Protein AF-A0A4U6ML34-F1 (afdb_monomer)

Nearest PDB structures (foldseek):
  3nzr-assembly2_D  TM=9.796E-01  e=1.205E-08  Aliivibrio fischeri ES114
  7zz3-assembly1_A  TM=6.659E-01  e=7.401E-02  Lactococcus lactis
  5vz0-assembly1_D  TM=6.595E-01  e=8.395E-02  Lactococcus lactis
  3hbl-assembly1_A  TM=6.347E-01  e=1.080E-01  Staphylococcus aureus subsp. aureus Mu50
  4m6v-assembly1_C  TM=5.847E-01  e=1.390E-01  Rhizobium etli CFN 42

Sequence (101 aa):
EVLISTGVSSSQGTPARVSCDAAVRMMLDSGAHAAKFFPMGGEKSLPELYALATTAARNGMTLIEPTGGIDLDNFGIILQSCLEAGVPRVMPHVYSSIIDS

Solvent-accessible surface area (backbone atoms only — not comparable to full-atom values): 5695 Å² total; per-residue (Å²): 113,44,77,72,36,76,48,88,70,42,54,77,52,78,81,42,71,38,49,46,59,57,51,46,50,54,39,46,76,71,71,46,52,62,48,77,44,71,81,30,60,37,72,78,37,45,70,59,50,34,52,40,29,33,42,28,30,74,71,67,35,46,32,40,27,52,27,40,65,39,37,90,88,50,44,62,62,56,53,48,44,38,51,76,32,55,27,82,35,77,52,75,46,68,56,77,70,82,50,89,132

Radius of gyration: 13.65 Å; Cα contacts (8 Å, |Δi|>4): 171; chains: 1; bounding box: 28×30×37 Å

pLDDT: mean 97.84, std 1.73, range [82.94, 98.88]

Secondary structure (DSSP, 8-state):
-EE---STTGGGSS--EE-HHHHHHHHHHTT--EEEE---TGGGGHHHHHHHHHHHHHTT--EEEEBSS--TTTHHHHHHHHHHTT-SEE--B--GGGS--

Foldseek 3Di:
DDWPLPDPVSVVDDTDDDALLVVLVVCVVVVHLEDEDPDCQQCNCLVVLLRNLLSCQVVNRQEYEHEHNDAPVRVVVSVVSSVVSPRNYYHYDDPPRPDDD

Structure (mmCIF, N/CA/C/O backbone):
data_AF-A0A4U6ML34-F1
#
_entry.id   AF-A0A4U6ML34-F1
#
loop_
_atom_site.group_PDB
_atom_site.id
_atom_site.type_symbol
_atom_site.label_atom_id
_atom_site.label_alt_id
_atom_site.label_comp_id
_atom_site.label_asym_id
_atom_site.label_entity_id
_atom_site.label_seq_id
_atom_site.pdbx_PDB_ins_code
_atom_site.Cartn_x
_atom_site.Cartn_y
_atom_site.Cartn_z
_atom_site.occupancy
_atom_site.B_iso_or_equiv
_atom_site.auth_seq_id
_atom_site.auth_comp_id
_atom_site.auth_asym_id
_atom_site.auth_atom_id
_atom_site.pdbx_PDB_model_num
ATOM 1 N N . GLU A 1 1 ? 4.498 -3.842 10.811 1.00 93.06 1 GLU A N 1
ATOM 2 C CA . GLU A 1 1 ? 4.600 -2.372 10.965 1.00 93.06 1 GLU A CA 1
ATOM 3 C C . GLU A 1 1 ? 4.852 -1.749 9.602 1.00 93.06 1 GLU A C 1
ATOM 5 O O . GLU A 1 1 ? 5.351 -2.445 8.725 1.00 93.06 1 GLU A O 1
ATOM 10 N N . VAL A 1 2 ? 4.533 -0.471 9.425 1.00 97.44 2 VAL A N 1
ATOM 11 C CA . VAL A 1 2 ? 4.811 0.303 8.206 1.00 97.44 2 VAL A CA 1
ATOM 12 C C . VAL A 1 2 ? 5.583 1.573 8.553 1.00 97.44 2 VAL A C 1
ATOM 14 O O . VAL A 1 2 ? 5.497 2.077 9.673 1.00 97.44 2 VAL A O 1
ATOM 17 N N . LEU A 1 3 ? 6.362 2.076 7.597 1.00 98.12 3 LEU A N 1
ATOM 18 C CA . LEU A 1 3 ? 7.100 3.332 7.716 1.00 98.12 3 LEU A CA 1
ATOM 19 C C . LEU A 1 3 ? 6.247 4.473 7.150 1.00 98.12 3 LEU A C 1
ATOM 21 O O . LEU A 1 3 ? 5.908 4.440 5.970 1.00 98.12 3 LEU A O 1
ATOM 25 N N . ILE A 1 4 ? 5.929 5.479 7.966 1.00 98.06 4 ILE A N 1
ATOM 26 C CA . ILE A 1 4 ? 5.077 6.614 7.552 1.00 98.06 4 ILE A CA 1
ATOM 27 C C . ILE A 1 4 ? 5.844 7.933 7.389 1.00 98.06 4 ILE A C 1
ATOM 29 O O . ILE A 1 4 ? 5.295 8.922 6.911 1.00 98.06 4 ILE A O 1
ATOM 33 N N . SER A 1 5 ? 7.124 7.975 7.768 1.00 98.31 5 SER A N 1
ATOM 34 C CA . SER A 1 5 ? 7.996 9.142 7.585 1.00 98.31 5 SER A CA 1
ATOM 35 C C . SER A 1 5 ? 8.473 9.259 6.128 1.00 98.31 5 SER A C 1
ATOM 37 O O . SER A 1 5 ? 9.658 9.106 5.838 1.00 98.31 5 SER A O 1
ATOM 39 N N . THR A 1 6 ? 7.534 9.472 5.204 1.00 98.12 6 THR A N 1
ATOM 40 C CA . THR A 1 6 ? 7.749 9.449 3.743 1.00 98.12 6 THR A CA 1
ATOM 41 C C . THR A 1 6 ? 7.610 10.822 3.074 1.00 98.12 6 THR A C 1
ATOM 43 O O . THR A 1 6 ? 7.676 10.928 1.852 1.00 98.12 6 THR A O 1
ATOM 46 N N . GLY A 1 7 ? 7.428 11.889 3.855 1.00 98.06 7 GLY A N 1
ATOM 47 C CA . GLY A 1 7 ? 7.340 13.263 3.358 1.00 98.06 7 GLY A CA 1
ATOM 48 C C . GLY A 1 7 ? 8.710 13.913 3.154 1.00 98.06 7 GLY A C 1
ATOM 49 O O . GLY A 1 7 ? 9.738 13.392 3.586 1.0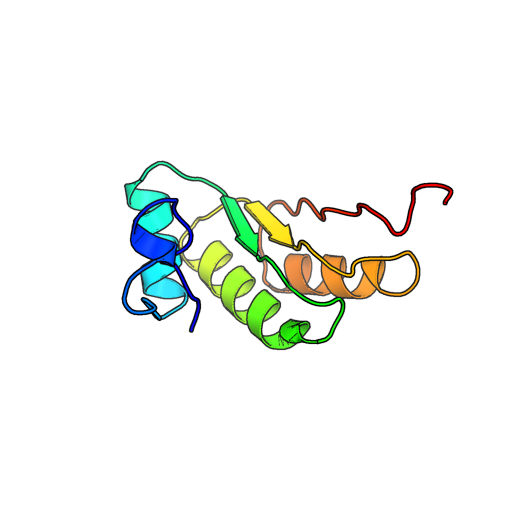0 98.06 7 GLY A O 1
ATOM 50 N N . VAL A 1 8 ? 8.723 15.106 2.549 1.00 98.06 8 VAL A N 1
ATOM 51 C CA . VAL A 1 8 ? 9.958 15.868 2.270 1.00 98.06 8 VAL A CA 1
ATOM 52 C C . VAL A 1 8 ? 10.791 16.079 3.537 1.00 98.06 8 VAL A C 1
ATOM 54 O O . VAL A 1 8 ? 11.973 15.764 3.551 1.00 98.06 8 VAL A O 1
ATOM 57 N N . SER A 1 9 ? 10.171 16.565 4.616 1.00 98.31 9 SER A N 1
ATOM 58 C CA . SER A 1 9 ? 10.869 16.789 5.888 1.00 98.31 9 SER A CA 1
ATOM 59 C C . SER A 1 9 ? 11.049 15.497 6.691 1.00 98.31 9 SER A C 1
ATOM 61 O O . SER A 1 9 ? 12.145 15.227 7.176 1.00 98.31 9 SER A O 1
ATOM 63 N N . SER A 1 10 ? 10.003 14.670 6.813 1.00 98.00 10 SER A N 1
ATOM 64 C CA . SER A 1 10 ? 10.035 13.492 7.690 1.00 98.00 10 SER A CA 1
ATOM 65 C C . SER A 1 10 ? 10.986 12.395 7.207 1.00 98.00 10 SER A C 1
ATOM 67 O O . SER A 1 10 ? 11.551 11.694 8.041 1.00 98.00 10 SER A O 1
ATOM 69 N N . SER A 1 11 ? 11.232 12.284 5.898 1.00 97.94 11 SER A N 1
ATOM 70 C CA . SER A 1 11 ? 12.201 11.328 5.339 1.00 97.94 11 SER A CA 1
ATOM 71 C C . SER A 1 11 ? 13.661 11.627 5.699 1.00 97.94 11 SER A C 1
ATOM 73 O O . SER A 1 11 ? 14.496 10.734 5.599 1.00 97.94 11 SER A O 1
ATOM 75 N N . GLN A 1 12 ? 13.975 12.856 6.125 1.00 97.75 12 GLN A N 1
ATOM 76 C CA . GLN A 1 12 ? 15.326 13.267 6.535 1.00 97.75 12 GLN A CA 1
ATOM 77 C C . GLN A 1 12 ? 15.578 13.076 8.039 1.00 97.75 12 GLN A C 1
ATOM 79 O O . GLN A 1 12 ? 16.692 13.290 8.513 1.00 97.75 12 GLN A O 1
ATOM 84 N N . GLY A 1 13 ? 14.539 12.730 8.804 1.00 96.88 13 GLY A N 1
ATOM 85 C CA . GLY A 1 13 ? 14.600 12.565 10.253 1.00 96.88 13 GLY A CA 1
ATOM 86 C C . GLY A 1 13 ? 14.648 11.104 10.698 1.00 96.88 13 GLY A C 1
ATOM 87 O O . GLY A 1 13 ? 14.930 10.189 9.926 1.00 96.88 13 GLY A O 1
ATOM 88 N N . THR A 1 14 ? 14.341 10.878 11.977 1.00 98.06 14 THR A N 1
ATOM 89 C CA . THR A 1 14 ? 14.230 9.528 12.541 1.00 98.06 14 THR A CA 1
ATOM 90 C C . THR A 1 14 ? 13.062 8.766 11.898 1.00 98.06 14 THR A C 1
ATOM 92 O O . THR A 1 14 ? 11.939 9.278 11.906 1.00 98.06 14 THR A O 1
ATOM 95 N N . PRO A 1 15 ? 13.279 7.532 11.396 1.00 98.0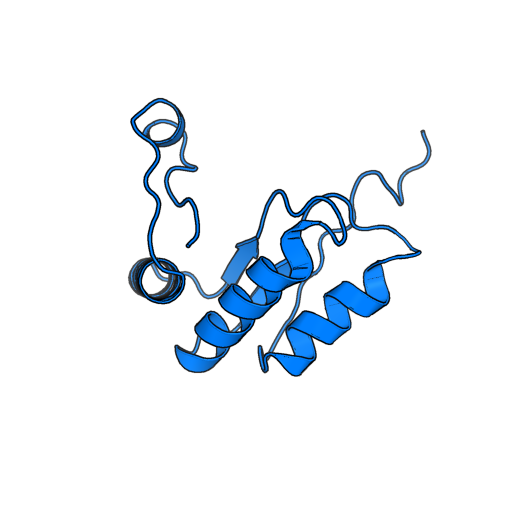6 15 PRO A N 1
ATOM 96 C CA . PRO A 1 15 ? 12.220 6.709 10.821 1.00 98.06 15 PRO A CA 1
ATOM 97 C C . PRO A 1 15 ? 11.041 6.499 11.777 1.00 98.06 15 PRO A C 1
ATOM 99 O O . PRO A 1 15 ? 11.209 5.973 12.878 1.00 98.06 15 PRO A O 1
ATOM 102 N N . ALA A 1 16 ? 9.835 6.848 11.332 1.00 98.25 16 ALA A N 1
ATOM 103 C CA . ALA A 1 16 ? 8.607 6.628 12.091 1.00 98.25 16 ALA A CA 1
ATOM 104 C C . ALA A 1 16 ? 7.941 5.319 11.650 1.00 98.25 16 ALA A C 1
ATOM 106 O O . ALA A 1 16 ? 7.214 5.282 10.650 1.00 98.25 16 ALA A O 1
ATOM 107 N N . ARG A 1 17 ? 8.216 4.234 12.383 1.00 98.19 17 ARG A N 1
ATOM 108 C CA . ARG A 1 17 ? 7.561 2.931 12.199 1.00 98.19 17 ARG A CA 1
ATOM 109 C C . ARG A 1 17 ? 6.378 2.808 13.148 1.00 98.19 17 ARG A C 1
ATOM 111 O O . ARG A 1 17 ? 6.515 3.070 14.338 1.00 98.19 17 ARG A O 1
ATOM 118 N N . VAL A 1 18 ? 5.229 2.426 12.606 1.00 98.31 18 VAL A N 1
ATOM 119 C CA . VAL A 1 18 ? 3.979 2.272 13.360 1.00 98.31 18 VAL A CA 1
ATOM 120 C C . VAL A 1 18 ? 3.254 0.991 12.945 1.00 98.31 18 VAL A C 1
ATOM 122 O O . VAL A 1 18 ? 3.555 0.391 11.909 1.00 98.31 18 VAL A O 1
ATOM 125 N N . 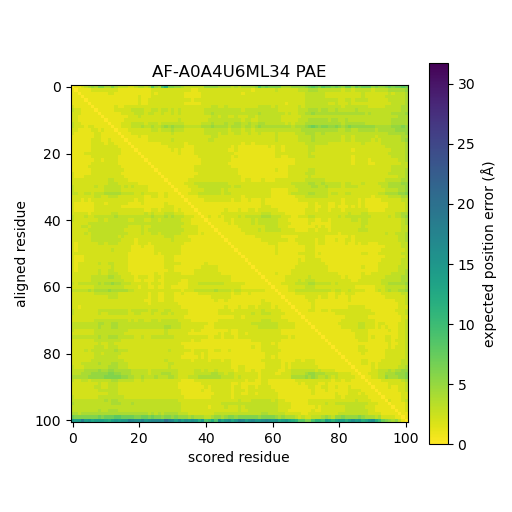SER A 1 19 ? 2.274 0.548 13.733 1.00 98.50 19 SER A N 1
ATOM 126 C CA . SER A 1 19 ? 1.398 -0.556 13.326 1.00 98.50 19 SER A CA 1
ATOM 127 C C . SER A 1 19 ? 0.593 -0.187 12.069 1.00 98.50 19 SER A C 1
ATOM 129 O O . SER A 1 19 ? 0.337 0.989 11.806 1.00 98.50 19 SER A O 1
ATOM 131 N N . CYS A 1 20 ? 0.156 -1.188 11.292 1.00 98.31 20 CYS A N 1
ATOM 132 C CA . CYS A 1 20 ? -0.731 -0.938 10.149 1.00 98.31 20 CYS A CA 1
ATOM 133 C C . CYS A 1 20 ? -2.027 -0.242 10.591 1.00 98.31 20 CYS A C 1
ATOM 135 O O . CYS A 1 20 ? -2.544 0.596 9.865 1.00 98.31 20 CYS A O 1
ATOM 137 N N . ASP A 1 21 ? -2.525 -0.556 11.792 1.00 98.50 21 ASP A N 1
ATOM 138 C CA . ASP A 1 21 ? -3.757 0.030 12.326 1.00 98.50 21 ASP A CA 1
ATOM 139 C C . ASP A 1 21 ? -3.592 1.526 12.596 1.00 98.50 21 ASP A C 1
ATOM 141 O O . ASP A 1 21 ? -4.393 2.327 12.116 1.00 98.50 21 ASP A O 1
ATOM 145 N N . ALA A 1 22 ? -2.496 1.914 13.258 1.00 98.62 22 ALA A N 1
A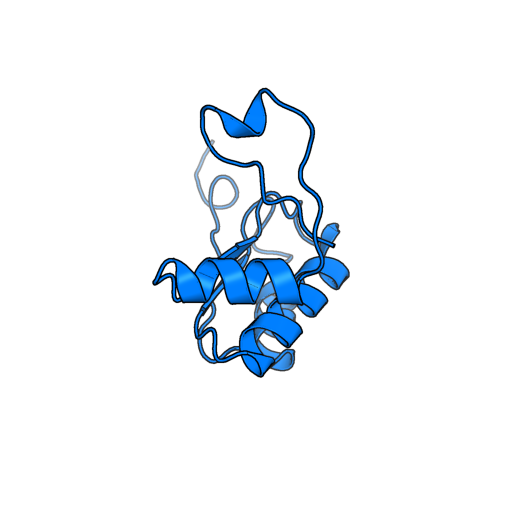TOM 146 C CA . ALA A 1 22 ? -2.179 3.317 13.492 1.00 98.62 22 ALA A CA 1
ATOM 147 C C . ALA A 1 22 ? -2.007 4.079 12.170 1.00 98.62 22 ALA A C 1
ATOM 149 O O . ALA A 1 22 ? -2.613 5.132 11.993 1.00 98.62 22 ALA A O 1
ATOM 150 N N . ALA A 1 23 ? -1.250 3.528 11.215 1.00 98.56 23 ALA A N 1
ATOM 151 C CA . ALA A 1 23 ? -1.060 4.165 9.913 1.00 98.56 23 ALA A CA 1
ATOM 152 C C . ALA A 1 23 ? -2.380 4.356 9.150 1.00 98.56 23 ALA A C 1
ATOM 154 O O . ALA A 1 23 ? -2.631 5.440 8.629 1.00 98.56 23 ALA A O 1
ATOM 155 N N . VAL A 1 24 ? -3.233 3.327 9.097 1.00 98.56 24 VAL A N 1
ATOM 156 C CA . VAL A 1 24 ? -4.528 3.395 8.404 1.00 98.56 24 VAL A CA 1
ATOM 157 C C . VAL A 1 24 ? -5.445 4.428 9.050 1.00 98.56 24 VAL A C 1
ATOM 159 O O . VAL A 1 24 ? -6.010 5.251 8.334 1.00 98.56 24 VAL A O 1
ATOM 162 N N . ARG A 1 25 ? -5.551 4.444 10.383 1.00 98.56 25 ARG A N 1
ATOM 163 C CA . ARG A 1 25 ? -6.356 5.442 11.103 1.00 98.56 25 ARG A CA 1
ATOM 164 C C . ARG A 1 25 ? -5.852 6.863 10.868 1.00 98.56 25 ARG A C 1
ATOM 166 O O . ARG A 1 25 ? -6.645 7.723 10.520 1.00 98.56 25 ARG A O 1
ATOM 173 N N . MET A 1 26 ? -4.539 7.089 10.939 1.00 98.44 26 MET A N 1
ATOM 174 C CA . MET A 1 26 ? -3.949 8.404 10.653 1.00 98.44 26 MET A CA 1
ATOM 175 C C . MET A 1 26 ? -4.203 8.862 9.209 1.00 98.44 26 MET A C 1
ATOM 177 O O . MET A 1 26 ? -4.464 10.041 8.968 1.00 98.44 26 MET A O 1
ATOM 181 N N . MET A 1 27 ? -4.136 7.942 8.240 1.00 98.31 27 MET A N 1
ATOM 182 C CA . MET A 1 27 ? -4.485 8.235 6.847 1.00 98.31 27 MET A CA 1
ATOM 183 C C . MET A 1 27 ? -5.964 8.627 6.714 1.00 98.31 27 MET A C 1
ATOM 185 O O . MET A 1 27 ? -6.262 9.626 6.061 1.00 98.31 27 MET A O 1
ATOM 189 N N . LEU A 1 28 ? -6.873 7.897 7.367 1.00 98.12 28 LEU A N 1
ATOM 190 C CA . LEU A 1 28 ? -8.307 8.212 7.387 1.00 98.12 28 LEU A CA 1
ATOM 191 C C . LEU A 1 28 ? -8.591 9.568 8.054 1.00 98.12 28 LEU A C 1
ATOM 193 O O . LEU A 1 28 ? -9.329 10.371 7.486 1.00 98.12 28 LEU A O 1
ATOM 197 N N . ASP A 1 29 ? -7.954 9.864 9.191 1.00 98.50 29 ASP A N 1
ATOM 198 C CA . ASP A 1 29 ? -8.054 11.162 9.881 1.00 98.50 29 ASP A CA 1
ATOM 199 C C . ASP A 1 29 ? -7.570 12.319 8.992 1.00 98.50 29 ASP A C 1
ATOM 201 O O . ASP A 1 29 ? -8.087 13.433 9.057 1.00 98.50 29 ASP A O 1
ATOM 205 N N . SER A 1 30 ? -6.603 12.043 8.113 1.00 97.81 30 SER A N 1
ATOM 206 C CA . SER A 1 30 ? -6.089 13.000 7.125 1.00 97.81 30 SER A CA 1
ATOM 207 C C . SER A 1 30 ? -6.980 13.129 5.879 1.00 97.81 30 SER A C 1
ATOM 209 O O . SER A 1 30 ? -6.626 13.846 4.944 1.00 97.81 30 SER A O 1
ATOM 211 N N . GLY A 1 31 ? -8.118 12.428 5.830 1.00 97.75 31 GLY A N 1
ATOM 212 C CA . GLY A 1 31 ? -9.052 12.431 4.701 1.00 97.75 31 GLY A CA 1
ATOM 213 C C . GLY A 1 31 ? -8.639 11.537 3.527 1.00 97.75 31 GLY A C 1
ATOM 214 O O . GLY A 1 31 ? -9.247 11.608 2.455 1.00 97.75 31 GLY A O 1
ATOM 215 N N . ALA A 1 32 ? -7.616 10.693 3.691 1.00 97.88 32 ALA A N 1
ATOM 216 C CA . ALA A 1 32 ? -7.227 9.736 2.665 1.00 97.88 32 ALA A CA 1
ATOM 217 C C . ALA A 1 32 ? -8.187 8.538 2.640 1.00 97.88 32 ALA A C 1
ATOM 219 O O . ALA A 1 32 ? -8.717 8.105 3.659 1.00 97.88 32 ALA A O 1
ATOM 220 N N . HIS A 1 33 ? -8.376 7.964 1.456 1.00 96.56 33 HIS A N 1
ATOM 221 C CA . HIS A 1 33 ? -9.233 6.793 1.235 1.00 96.56 33 HIS A CA 1
ATOM 222 C C . HIS A 1 33 ? -8.466 5.600 0.649 1.00 96.56 33 HIS A C 1
ATOM 224 O O . HIS A 1 33 ? -9.079 4.572 0.338 1.00 96.56 33 HIS A O 1
ATOM 230 N N . ALA A 1 34 ? -7.147 5.757 0.498 1.00 98.12 34 ALA A N 1
ATOM 231 C CA . ALA A 1 34 ? -6.242 4.813 -0.128 1.00 98.12 34 ALA A CA 1
ATOM 232 C C . ALA A 1 34 ? -4.903 4.744 0.614 1.00 98.12 34 ALA A C 1
ATOM 234 O O . ALA A 1 34 ? -4.419 5.763 1.111 1.00 98.12 34 ALA A O 1
ATOM 235 N N . ALA A 1 35 ? -4.290 3.560 0.635 1.00 98.19 35 ALA A N 1
ATOM 236 C CA . ALA A 1 35 ? -2.908 3.372 1.067 1.00 98.19 35 ALA A CA 1
ATOM 237 C C . ALA A 1 35 ? -2.043 2.924 -0.114 1.00 98.19 35 ALA A C 1
ATOM 239 O O . ALA A 1 35 ? -2.274 1.859 -0.692 1.00 98.19 35 ALA A O 1
ATOM 240 N N . LYS A 1 36 ? -1.006 3.704 -0.431 1.00 98.69 36 LYS A N 1
ATOM 241 C CA . LYS A 1 36 ? 0.024 3.306 -1.392 1.00 98.69 36 LYS A CA 1
ATOM 242 C C . LYS A 1 36 ? 1.145 2.554 -0.692 1.00 98.69 36 LYS A C 1
ATOM 244 O O . LYS A 1 36 ? 1.844 3.120 0.146 1.00 98.69 36 LYS A O 1
ATOM 249 N N . PHE A 1 37 ? 1.318 1.282 -1.044 1.00 98.62 37 PHE A N 1
ATOM 250 C CA . PHE A 1 37 ? 2.355 0.428 -0.472 1.00 98.62 37 PHE A CA 1
ATOM 251 C C . PHE A 1 37 ? 3.567 0.395 -1.403 1.00 98.62 37 PHE A C 1
ATOM 253 O O . PHE A 1 37 ? 3.533 -0.236 -2.461 1.00 98.62 37 PHE A O 1
ATOM 260 N N . PHE A 1 38 ? 4.615 1.130 -1.028 1.00 98.56 38 PHE A N 1
ATOM 261 C CA . PHE A 1 38 ? 5.810 1.331 -1.841 1.00 98.56 38 PHE A CA 1
ATOM 262 C C . PHE A 1 38 ? 7.069 1.506 -0.973 1.00 98.56 38 PHE A C 1
ATOM 264 O O . PHE A 1 38 ? 7.003 2.227 0.026 1.00 98.56 38 PHE A O 1
ATOM 271 N N . PRO A 1 39 ? 8.231 0.963 -1.389 1.00 98.00 39 PRO A N 1
ATOM 272 C CA . PRO A 1 39 ? 8.434 -0.010 -2.469 1.00 98.00 39 PRO A CA 1
ATOM 273 C C . PRO A 1 39 ? 8.165 -1.451 -2.004 1.00 98.00 39 PRO A C 1
ATOM 275 O O . PRO A 1 39 ? 8.661 -1.863 -0.961 1.00 98.00 39 PRO A O 1
ATOM 278 N N . MET A 1 40 ? 7.420 -2.228 -2.794 1.00 96.50 40 MET A N 1
ATOM 279 C CA . MET A 1 40 ? 7.052 -3.611 -2.448 1.00 96.50 40 MET A CA 1
ATOM 280 C C . MET A 1 40 ? 8.080 -4.664 -2.901 1.00 96.50 40 MET A C 1
ATOM 282 O O . MET A 1 40 ? 8.232 -5.708 -2.272 1.00 96.50 40 MET A O 1
ATOM 286 N N . GLY A 1 41 ? 8.810 -4.387 -3.986 1.00 97.81 41 GLY A N 1
ATOM 287 C CA . GLY A 1 41 ? 9.835 -5.290 -4.514 1.00 97.81 41 GLY A CA 1
ATOM 288 C C . GLY A 1 41 ? 9.270 -6.576 -5.125 1.00 97.81 41 GLY A C 1
ATOM 289 O O . GLY A 1 41 ? 9.869 -7.634 -4.938 1.00 97.81 41 GLY A O 1
ATOM 290 N N . GLY A 1 42 ? 8.136 -6.487 -5.827 1.00 97.56 42 GLY A N 1
ATOM 291 C CA . GLY A 1 42 ? 7.413 -7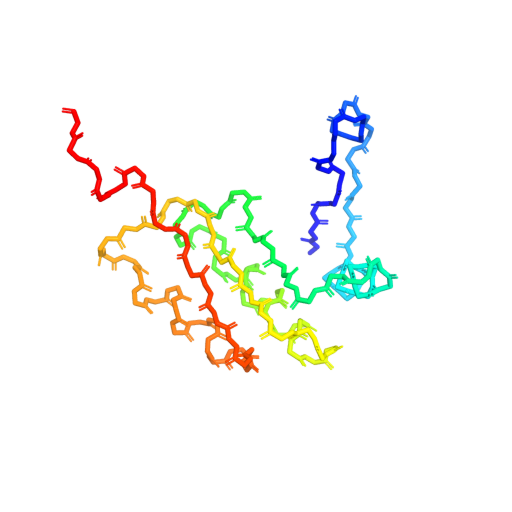.648 -6.348 1.00 97.56 42 G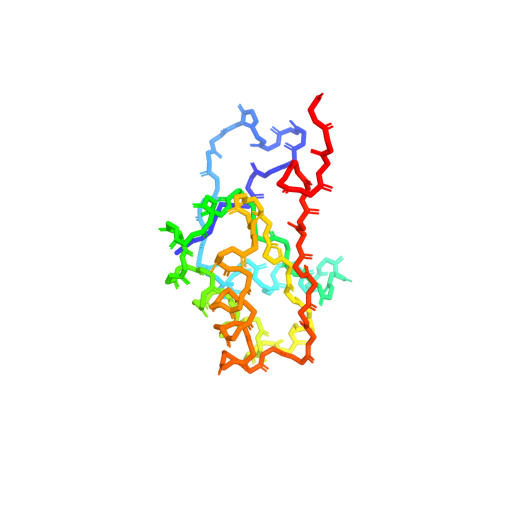LY A CA 1
ATOM 292 C C . GLY A 1 42 ? 6.798 -8.441 -5.201 1.00 97.56 42 GLY A C 1
ATOM 293 O O . GLY A 1 42 ? 6.100 -7.883 -4.364 1.00 97.56 42 GLY A O 1
ATOM 294 N N . GLU A 1 43 ? 7.097 -9.729 -5.106 1.00 98.12 43 GLU A N 1
ATOM 295 C CA . GLU A 1 43 ? 6.538 -10.591 -4.054 1.00 98.12 43 GLU A CA 1
ATOM 296 C C . GLU A 1 43 ? 7.291 -10.511 -2.712 1.00 98.12 43 GLU A C 1
ATOM 298 O O . GLU A 1 43 ? 6.849 -11.087 -1.719 1.00 98.12 43 GLU A O 1
ATOM 303 N N . LYS A 1 44 ? 8.413 -9.775 -2.641 1.00 98.19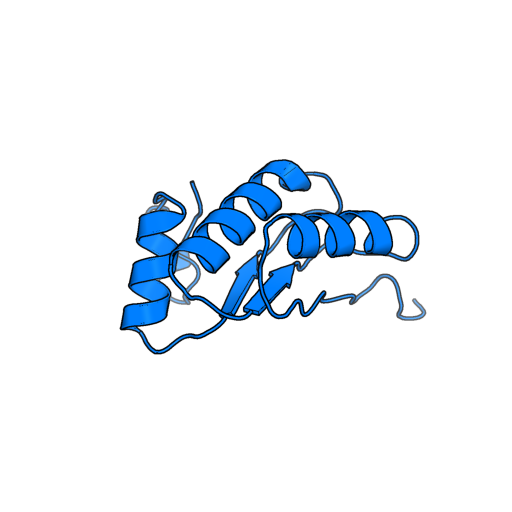 44 LYS A N 1
ATOM 304 C CA . LYS A 1 44 ? 9.289 -9.729 -1.450 1.00 98.19 44 LYS A CA 1
ATOM 305 C C . LYS A 1 44 ? 8.577 -9.298 -0.171 1.00 98.19 44 LYS A C 1
ATOM 307 O O . LYS A 1 44 ? 8.949 -9.762 0.901 1.00 98.19 44 LYS A O 1
ATOM 312 N N . SER A 1 45 ? 7.596 -8.408 -0.291 1.00 97.31 45 SER A N 1
ATOM 313 C CA . SER A 1 45 ? 6.817 -7.892 0.838 1.00 97.31 45 SER A CA 1
ATOM 314 C C . SER A 1 45 ? 5.329 -8.230 0.731 1.00 97.31 45 SER A C 1
ATOM 316 O O . SER A 1 45 ? 4.472 -7.454 1.163 1.00 97.31 45 SER A O 1
ATOM 318 N N . LEU A 1 46 ? 5.000 -9.372 0.115 1.00 97.69 46 LEU A N 1
ATOM 319 C CA . LEU A 1 46 ? 3.619 -9.832 -0.033 1.00 97.69 46 LEU A CA 1
ATOM 320 C C . LEU A 1 46 ? 2.913 -10.061 1.324 1.00 97.69 46 LEU A C 1
ATOM 322 O O . LEU A 1 46 ? 1.769 -9.619 1.461 1.00 97.69 46 LEU A O 1
ATOM 326 N N . PRO A 1 47 ? 3.555 -10.653 2.359 1.00 97.75 47 PRO A N 1
ATOM 327 C CA . PRO A 1 47 ? 2.940 -10.772 3.684 1.00 97.75 47 PRO A CA 1
ATOM 328 C C . PRO A 1 47 ? 2.627 -9.413 4.329 1.00 97.75 47 PRO A C 1
ATOM 330 O O . PRO A 1 47 ? 1.570 -9.242 4.943 1.00 97.75 47 PRO A O 1
ATOM 333 N N . GLU A 1 48 ? 3.512 -8.425 4.176 1.00 98.12 48 GLU A N 1
ATOM 334 C CA . GLU A 1 48 ? 3.309 -7.070 4.691 1.00 98.12 48 GLU A CA 1
ATOM 335 C C . GLU A 1 48 ? 2.194 -6.332 3.943 1.00 98.12 48 GLU A C 1
ATOM 337 O O . GLU A 1 48 ? 1.376 -5.665 4.587 1.00 98.12 48 GLU A O 1
ATOM 342 N N . LEU A 1 49 ? 2.115 -6.490 2.615 1.00 98.31 49 LEU A N 1
ATOM 343 C CA . LEU A 1 49 ? 0.998 -5.984 1.815 1.00 98.31 49 LEU A CA 1
ATOM 344 C C . LEU A 1 49 ? -0.323 -6.581 2.305 1.00 98.31 49 LEU A C 1
ATOM 346 O O . LEU A 1 49 ? -1.264 -5.832 2.562 1.00 98.31 49 LEU A O 1
ATOM 350 N N . TYR A 1 50 ? -0.391 -7.906 2.468 1.00 98.38 50 TYR A N 1
ATOM 351 C CA . TYR A 1 50 ? -1.600 -8.595 2.922 1.00 98.38 50 TYR A CA 1
ATOM 352 C C . TYR A 1 50 ? -2.034 -8.118 4.315 1.00 98.38 50 TYR A C 1
ATOM 354 O O . TYR A 1 50 ? -3.220 -7.871 4.557 1.00 98.38 50 TYR A O 1
ATOM 362 N N . ALA A 1 51 ? -1.076 -7.921 5.227 1.00 98.31 51 ALA A N 1
ATOM 363 C CA . ALA A 1 51 ? -1.346 -7.377 6.554 1.00 98.31 51 ALA A CA 1
ATOM 364 C C . ALA A 1 51 ? -1.914 -5.949 6.483 1.00 98.31 51 ALA A C 1
ATOM 366 O O . ALA A 1 51 ? -2.925 -5.661 7.128 1.00 98.31 51 ALA A O 1
ATOM 367 N N . LEU A 1 52 ? -1.311 -5.063 5.681 1.00 98.50 52 LEU A N 1
ATOM 368 C CA . LEU A 1 52 ? -1.816 -3.702 5.479 1.00 98.50 52 LEU A CA 1
ATOM 369 C C . LEU A 1 52 ? -3.204 -3.701 4.822 1.00 98.50 52 LEU A C 1
ATOM 371 O O . LEU A 1 52 ? -4.084 -2.992 5.301 1.00 98.50 52 LEU A O 1
ATOM 375 N N . ALA A 1 53 ? -3.417 -4.516 3.787 1.00 98.50 53 ALA A N 1
ATOM 376 C CA . ALA A 1 53 ? -4.694 -4.668 3.088 1.00 98.50 53 ALA A CA 1
ATOM 377 C C . ALA A 1 53 ? -5.806 -5.136 4.036 1.00 98.50 53 ALA A C 1
ATOM 379 O O . ALA A 1 53 ? -6.875 -4.531 4.098 1.00 98.50 53 ALA A O 1
ATOM 380 N N . THR A 1 54 ? -5.520 -6.150 4.854 1.00 98.50 54 THR A N 1
ATOM 381 C CA . THR A 1 54 ? -6.465 -6.672 5.850 1.00 98.50 54 THR A CA 1
ATOM 382 C C . THR A 1 54 ? -6.834 -5.589 6.864 1.00 98.50 54 THR A C 1
ATOM 384 O O . THR A 1 54 ? -8.001 -5.422 7.224 1.00 98.50 54 THR A O 1
ATOM 387 N N . THR A 1 55 ? -5.848 -4.825 7.341 1.00 98.50 55 THR A N 1
ATOM 388 C CA . THR A 1 55 ? -6.093 -3.722 8.277 1.00 98.50 55 THR A CA 1
ATOM 389 C C . THR A 1 55 ? -6.848 -2.560 7.631 1.00 98.50 55 THR A C 1
ATOM 391 O O . THR A 1 55 ? -7.715 -1.975 8.284 1.00 98.50 55 THR A O 1
ATOM 394 N N . ALA A 1 56 ? -6.559 -2.248 6.366 1.00 98.38 56 ALA A N 1
ATOM 395 C CA . ALA A 1 56 ? -7.261 -1.238 5.580 1.00 98.38 56 ALA A CA 1
ATOM 396 C C . ALA A 1 56 ? -8.749 -1.591 5.447 1.00 98.38 56 ALA A C 1
ATOM 398 O O . ALA A 1 56 ? -9.599 -0.790 5.839 1.00 98.38 56 ALA A O 1
ATOM 399 N N . ALA A 1 57 ? -9.055 -2.819 5.015 1.00 97.81 57 ALA A N 1
ATOM 400 C CA . ALA A 1 57 ? -10.423 -3.317 4.890 1.00 97.81 57 ALA A CA 1
ATOM 401 C C . ALA A 1 57 ? -11.185 -3.249 6.225 1.00 97.81 57 ALA A C 1
ATOM 403 O O . ALA A 1 57 ? -12.296 -2.722 6.287 1.00 97.81 57 ALA A O 1
ATOM 404 N N . ARG A 1 58 ? -10.563 -3.706 7.323 1.00 98.19 58 ARG A N 1
ATOM 405 C CA . ARG A 1 58 ? -11.170 -3.692 8.668 1.00 98.19 58 ARG A CA 1
ATOM 406 C C . ARG A 1 58 ? -11.497 -2.292 9.189 1.00 98.19 58 ARG A C 1
ATOM 408 O O . ARG A 1 58 ? -12.464 -2.146 9.928 1.00 98.19 58 ARG A O 1
ATOM 415 N N . ASN A 1 59 ? -10.703 -1.284 8.832 1.00 98.06 59 ASN A N 1
ATOM 416 C CA . ASN A 1 59 ? -10.901 0.101 9.272 1.00 98.06 59 ASN A CA 1
ATOM 417 C C . ASN A 1 59 ? -11.708 0.946 8.265 1.00 98.06 59 ASN A C 1
ATOM 419 O O . ASN A 1 59 ? -11.836 2.153 8.451 1.00 98.06 59 ASN A O 1
ATOM 423 N N . GLY A 1 60 ? -12.258 0.342 7.205 1.00 96.69 60 GLY A N 1
ATOM 424 C CA . GLY A 1 60 ? -13.094 1.045 6.226 1.00 96.69 60 GLY A CA 1
ATOM 425 C C . GLY A 1 60 ? -12.322 1.850 5.177 1.00 96.69 60 GLY A C 1
ATOM 426 O O . GLY A 1 60 ? -12.926 2.621 4.431 1.00 96.69 60 GLY A O 1
ATOM 427 N N . MET A 1 61 ? -11.003 1.670 5.071 1.00 97.94 61 MET A N 1
ATOM 428 C CA . MET A 1 61 ? -10.236 2.209 3.950 1.00 97.94 61 MET A CA 1
ATOM 429 C C . MET A 1 61 ? -10.571 1.425 2.677 1.00 97.94 61 MET A C 1
ATOM 431 O O . MET A 1 61 ? -10.572 0.196 2.654 1.00 97.94 61 MET A O 1
ATOM 435 N N . THR A 1 62 ? -10.886 2.150 1.605 1.00 96.44 62 THR A N 1
ATOM 436 C CA . THR A 1 62 ? -11.590 1.566 0.451 1.00 96.44 62 THR A CA 1
ATOM 437 C C . THR A 1 62 ? -10.693 1.139 -0.705 1.00 96.44 62 THR A C 1
ATOM 439 O O . THR A 1 62 ? -11.186 0.505 -1.638 1.00 96.44 62 THR A O 1
ATOM 442 N N . LEU A 1 63 ? -9.421 1.540 -0.692 1.00 98.56 63 LEU A N 1
ATOM 443 C CA . LEU A 1 63 ? -8.484 1.331 -1.788 1.00 98.56 63 LEU A CA 1
ATOM 444 C C . LEU A 1 63 ? -7.094 0.977 -1.250 1.00 98.56 63 LEU A C 1
ATOM 446 O O . LEU A 1 63 ? -6.610 1.590 -0.299 1.00 98.56 63 LEU A O 1
ATOM 450 N N . ILE A 1 64 ? -6.435 0.014 -1.888 1.00 98.62 64 ILE A N 1
ATOM 451 C CA . ILE A 1 64 ? -5.004 -0.229 -1.704 1.00 98.62 64 ILE A CA 1
ATOM 452 C C . ILE A 1 64 ? -4.272 -0.190 -3.043 1.00 98.62 64 ILE A C 1
ATOM 454 O O . ILE A 1 64 ? -4.784 -0.655 -4.065 1.00 98.62 64 ILE A O 1
ATOM 458 N N . GLU A 1 65 ? -3.069 0.375 -3.030 1.00 98.81 65 GLU A N 1
ATOM 459 C CA . GLU A 1 65 ? -2.265 0.611 -4.225 1.00 98.81 65 GLU A CA 1
ATOM 460 C C . GLU A 1 65 ? -0.894 -0.087 -4.107 1.00 98.81 65 GLU A C 1
ATOM 462 O O . GLU A 1 65 ? 0.099 0.543 -3.712 1.00 98.81 65 GLU A O 1
ATOM 467 N N . PRO A 1 66 ? -0.797 -1.400 -4.400 1.00 98.69 66 PRO A N 1
ATOM 468 C CA . PRO A 1 66 ? 0.488 -2.095 -4.394 1.00 98.69 66 PRO A CA 1
ATOM 469 C C . PRO A 1 66 ? 1.391 -1.532 -5.497 1.00 98.69 66 PRO A C 1
ATOM 471 O O . PRO A 1 66 ? 0.961 -1.370 -6.642 1.00 98.69 66 PRO A O 1
ATOM 474 N N . THR A 1 67 ? 2.635 -1.188 -5.149 1.00 98.88 67 THR A N 1
ATOM 475 C CA . THR A 1 67 ? 3.553 -0.468 -6.044 1.00 98.88 67 THR A CA 1
ATOM 476 C C . THR A 1 67 ? 5.002 -0.941 -5.881 1.00 98.88 67 THR A C 1
ATOM 478 O O . THR A 1 67 ? 5.555 -0.973 -4.780 1.00 98.88 67 THR A O 1
ATOM 481 N N . GLY A 1 68 ? 5.672 -1.180 -7.010 1.00 98.56 68 GLY A N 1
ATOM 482 C CA . GLY A 1 68 ? 7.118 -1.406 -7.083 1.00 98.56 68 GLY A CA 1
ATOM 483 C C . GLY A 1 68 ? 7.490 -2.874 -7.283 1.00 98.56 68 GLY A C 1
ATOM 484 O O . GLY A 1 68 ? 7.216 -3.713 -6.431 1.00 98.56 68 GLY A O 1
ATOM 485 N N . GLY A 1 69 ? 8.162 -3.159 -8.402 1.00 98.31 69 GLY A N 1
ATOM 486 C CA . GLY A 1 69 ? 8.567 -4.514 -8.792 1.00 98.31 69 GLY A CA 1
ATOM 487 C C . GLY A 1 69 ? 7.424 -5.401 -9.293 1.00 98.31 69 GLY A C 1
ATOM 488 O O . GLY A 1 69 ? 7.576 -6.613 -9.287 1.00 98.31 69 GLY A O 1
ATOM 489 N N . ILE A 1 70 ? 6.288 -4.814 -9.685 1.00 98.69 70 ILE A N 1
ATOM 490 C CA . ILE A 1 70 ? 5.173 -5.552 -10.291 1.00 98.69 70 ILE A CA 1
ATOM 491 C C . ILE A 1 70 ? 5.463 -5.746 -11.780 1.00 98.69 70 ILE A C 1
ATOM 493 O O . ILE A 1 70 ? 5.826 -4.778 -12.451 1.00 98.69 70 ILE A O 1
ATOM 497 N N . ASP A 1 71 ? 5.287 -6.956 -12.292 1.00 98.44 71 ASP A N 1
ATOM 498 C CA . ASP A 1 71 ? 5.472 -7.347 -13.693 1.00 98.44 71 ASP A CA 1
ATOM 499 C C . ASP A 1 71 ? 4.390 -8.355 -14.128 1.00 98.44 71 ASP A C 1
ATOM 501 O O . ASP A 1 71 ? 3.425 -8.595 -13.401 1.00 98.44 71 ASP A O 1
ATOM 505 N N . LEU A 1 72 ? 4.510 -8.903 -15.340 1.00 98.12 72 LEU A N 1
ATOM 506 C CA . LEU A 1 72 ? 3.525 -9.835 -15.895 1.00 98.12 72 LEU A CA 1
ATOM 507 C C . LEU A 1 72 ? 3.480 -11.184 -15.162 1.00 98.12 72 LEU A C 1
ATOM 509 O O . LEU A 1 72 ? 2.429 -11.824 -15.173 1.00 98.12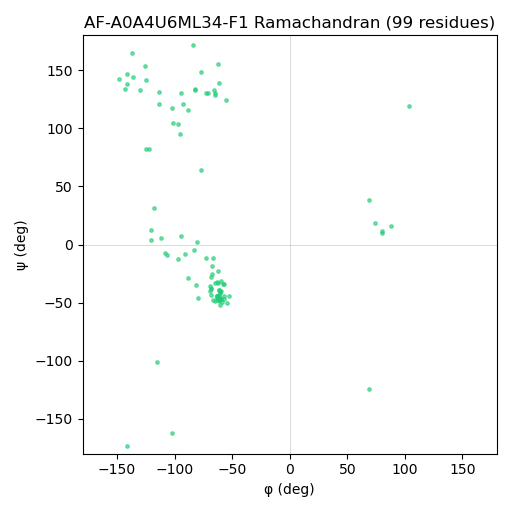 72 LEU A O 1
ATOM 513 N N . ASP A 1 73 ? 4.571 -11.593 -14.513 1.00 98.56 73 ASP A N 1
ATOM 514 C CA . ASP A 1 73 ? 4.666 -12.891 -13.843 1.00 98.56 73 ASP A CA 1
ATOM 515 C C . ASP A 1 73 ? 4.018 -12.844 -12.452 1.00 98.56 73 ASP A C 1
ATOM 517 O O . ASP A 1 73 ? 3.378 -13.808 -12.028 1.00 98.56 73 ASP A O 1
ATOM 521 N N . ASN A 1 74 ? 4.120 -11.705 -11.755 1.00 98.62 74 ASN A N 1
ATOM 522 C CA . ASN A 1 74 ? 3.640 -11.565 -10.375 1.00 98.62 74 ASN A CA 1
ATOM 523 C C . ASN A 1 74 ? 2.351 -10.735 -10.203 1.00 98.62 74 ASN A C 1
ATOM 525 O O . ASN A 1 74 ? 1.761 -10.735 -9.116 1.00 98.62 74 ASN A O 1
ATOM 529 N N . PHE A 1 75 ? 1.857 -10.061 -11.250 1.00 98.75 75 PHE A N 1
ATOM 530 C CA . PHE A 1 75 ? 0.651 -9.223 -11.159 1.00 98.75 75 PHE A CA 1
ATOM 531 C C . PHE A 1 75 ? -0.549 -9.970 -10.556 1.00 98.75 75 PHE A C 1
ATOM 533 O O . PHE A 1 75 ? -1.246 -9.438 -9.688 1.00 98.75 75 PHE A O 1
ATOM 540 N N . GLY A 1 76 ? -0.776 -11.213 -10.996 1.00 98.44 76 GLY A N 1
ATOM 541 C CA . GLY A 1 76 ? -1.914 -12.025 -10.566 1.00 98.44 76 GLY A CA 1
ATOM 542 C C . GLY A 1 76 ? -1.911 -12.310 -9.064 1.00 98.44 76 GLY A C 1
ATOM 543 O O . GLY A 1 76 ? -2.919 -12.075 -8.400 1.00 98.44 76 GLY A O 1
ATOM 544 N N . ILE A 1 77 ? -0.779 -12.759 -8.510 1.00 98.56 77 ILE A N 1
ATOM 545 C CA . ILE A 1 77 ? -0.692 -13.125 -7.089 1.00 98.56 77 ILE A CA 1
ATOM 546 C C . ILE A 1 77 ? -0.785 -11.900 -6.170 1.00 98.56 77 ILE A C 1
ATOM 548 O O . ILE A 1 77 ? -1.436 -11.955 -5.124 1.00 98.56 77 ILE A O 1
ATOM 552 N N . ILE A 1 78 ? -0.217 -10.764 -6.587 1.00 98.69 78 ILE A N 1
ATOM 553 C CA . ILE A 1 78 ? -0.316 -9.492 -5.857 1.00 98.69 78 ILE A CA 1
ATOM 554 C C . ILE A 1 78 ? -1.765 -8.998 -5.826 1.00 98.69 78 ILE A C 1
ATOM 556 O O . ILE A 1 78 ? -2.274 -8.638 -4.761 1.00 98.69 78 ILE A O 1
ATOM 560 N N . LEU A 1 79 ? -2.443 -8.989 -6.980 1.00 98.44 79 LEU A N 1
ATOM 561 C CA . LEU A 1 79 ? -3.840 -8.568 -7.069 1.00 98.44 79 LEU A CA 1
ATOM 562 C C . LEU A 1 79 ? -4.742 -9.480 -6.230 1.00 98.44 79 LEU A C 1
ATOM 564 O O . LEU A 1 79 ? -5.537 -8.979 -5.433 1.00 98.44 79 LEU A O 1
ATOM 568 N N . GLN A 1 80 ? -4.581 -10.799 -6.373 1.00 98.31 80 GLN A N 1
ATOM 569 C CA . GLN A 1 80 ? -5.347 -11.795 -5.626 1.00 98.31 80 GLN A CA 1
ATOM 570 C C . GLN A 1 80 ? -5.188 -11.602 -4.113 1.00 98.31 80 GLN A C 1
ATOM 572 O O . GLN A 1 80 ? -6.187 -11.562 -3.400 1.00 98.31 80 GLN A O 1
ATOM 577 N N . SER A 1 81 ? -3.961 -11.376 -3.634 1.00 98.19 81 SER A N 1
ATOM 578 C CA . SER A 1 81 ? -3.687 -11.166 -2.204 1.00 98.19 81 SER A CA 1
ATOM 579 C C . SER A 1 81 ? -4.443 -9.959 -1.634 1.00 98.19 81 SER A C 1
ATOM 581 O O . SER A 1 81 ? -4.980 -10.019 -0.529 1.00 98.19 81 SER A O 1
ATOM 583 N N . CYS A 1 82 ? -4.534 -8.858 -2.388 1.00 98.25 82 CYS A N 1
ATOM 584 C CA . CYS A 1 82 ? -5.303 -7.680 -1.974 1.00 98.25 82 CYS A CA 1
ATOM 585 C C . CYS A 1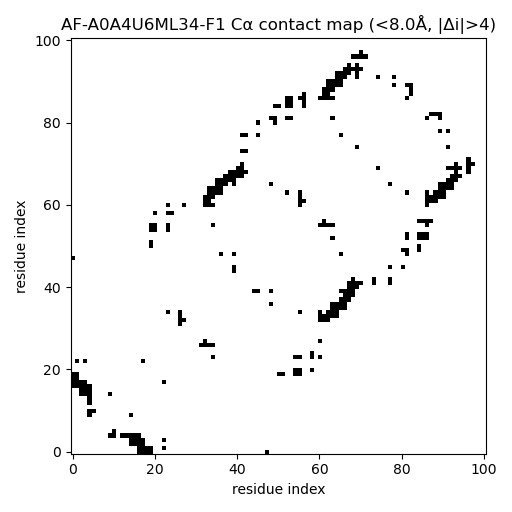 82 ? -6.819 -7.932 -1.956 1.00 98.25 82 CYS A C 1
ATOM 587 O O . CYS A 1 82 ? -7.510 -7.429 -1.066 1.00 98.25 82 CYS A O 1
ATOM 589 N N . LEU A 1 83 ? -7.335 -8.688 -2.931 1.00 97.38 83 LEU A N 1
ATOM 590 C CA . LEU A 1 83 ? -8.757 -9.038 -3.017 1.00 97.38 83 LEU A CA 1
ATOM 591 C C . LEU A 1 83 ? -9.169 -9.986 -1.882 1.00 97.38 83 LEU A C 1
ATOM 593 O O . LEU A 1 83 ? -10.193 -9.763 -1.240 1.00 97.38 83 LEU A O 1
ATOM 597 N N . GLU A 1 84 ? -8.350 -10.996 -1.583 1.00 98.25 84 GLU A N 1
ATOM 598 C CA . GLU A 1 84 ? -8.575 -11.944 -0.480 1.00 98.25 84 GLU A CA 1
ATOM 599 C C . GLU A 1 84 ? -8.523 -11.274 0.895 1.00 98.25 84 GLU A C 1
ATOM 601 O O . GLU A 1 84 ? -9.281 -11.640 1.794 1.00 98.25 84 GLU A O 1
ATOM 606 N N . ALA A 1 85 ? -7.694 -10.238 1.047 1.00 97.94 85 ALA A N 1
ATOM 607 C CA . ALA A 1 85 ? -7.663 -9.414 2.253 1.00 97.94 85 ALA A CA 1
ATOM 608 C C . ALA A 1 85 ? -8.954 -8.592 2.471 1.00 97.94 85 ALA A C 1
ATOM 610 O O . ALA A 1 85 ? -9.150 -8.026 3.550 1.00 97.94 85 ALA A O 1
ATOM 611 N N . GLY A 1 86 ? -9.839 -8.527 1.469 1.00 96.88 86 GLY A N 1
ATOM 612 C CA . GLY A 1 86 ? -11.168 -7.925 1.570 1.00 96.88 86 GLY A CA 1
ATOM 613 C C . GLY A 1 86 ? -11.226 -6.426 1.274 1.00 96.88 86 GLY A C 1
ATOM 614 O O . GLY A 1 86 ? -12.217 -5.782 1.620 1.00 96.88 86 GLY A O 1
ATOM 615 N N . VAL A 1 87 ? -10.192 -5.842 0.654 1.00 95.44 87 VAL A N 1
ATOM 616 C CA . VAL A 1 87 ? -10.228 -4.424 0.259 1.00 95.44 87 VAL A CA 1
ATOM 617 C C . VAL A 1 87 ? -11.180 -4.252 -0.938 1.00 95.44 87 VAL A C 1
ATOM 619 O O . VAL A 1 87 ? -11.035 -4.973 -1.924 1.00 95.44 87 VAL A O 1
ATOM 622 N N . PRO A 1 88 ? -12.127 -3.290 -0.919 1.00 93.94 88 PRO A N 1
ATOM 623 C CA . PRO A 1 88 ? -13.130 -3.154 -1.983 1.00 93.94 88 PRO A CA 1
ATOM 624 C C . PRO A 1 88 ? -12.563 -2.820 -3.366 1.00 93.94 88 PRO A C 1
ATOM 626 O O . PRO A 1 88 ? -13.157 -3.171 -4.385 1.00 93.94 88 PRO A O 1
ATOM 629 N N . ARG A 1 89 ? -11.455 -2.074 -3.413 1.00 98.25 89 ARG A N 1
ATOM 630 C CA . ARG A 1 89 ? -10.798 -1.643 -4.650 1.00 98.25 89 ARG A CA 1
ATOM 631 C C . ARG A 1 89 ? -9.295 -1.832 -4.530 1.00 98.25 89 ARG A C 1
ATOM 633 O O . ARG A 1 89 ? -8.708 -1.590 -3.477 1.00 98.25 89 ARG A O 1
ATOM 640 N N . VAL A 1 90 ? -8.669 -2.208 -5.637 1.00 98.62 90 VAL A N 1
ATOM 641 C CA . VAL A 1 90 ? -7.218 -2.383 -5.741 1.00 98.62 90 VAL A CA 1
ATOM 642 C C . VAL A 1 90 ? -6.738 -1.629 -6.977 1.00 98.62 90 VAL A C 1
ATOM 644 O O . VAL A 1 90 ? -7.342 -1.759 -8.041 1.00 98.62 90 VAL A O 1
ATOM 647 N N . MET A 1 91 ? -5.666 -0.845 -6.849 1.00 98.62 91 MET A N 1
ATOM 648 C CA . MET A 1 91 ? -5.030 -0.125 -7.961 1.00 98.62 91 MET A CA 1
ATOM 649 C C . MET A 1 91 ? -3.538 -0.486 -8.028 1.00 98.62 91 MET A C 1
ATOM 651 O O . MET A 1 91 ? -2.697 0.230 -7.475 1.00 98.62 91 MET A O 1
ATOM 655 N N . PRO A 1 92 ? -3.184 -1.623 -8.656 1.00 98.44 92 PRO A N 1
ATOM 656 C CA . PRO A 1 92 ? -1.790 -2.003 -8.831 1.00 98.44 92 PRO A CA 1
ATOM 657 C C . PRO A 1 92 ? -1.071 -1.026 -9.758 1.00 98.44 92 PRO A C 1
ATOM 659 O O . PRO A 1 92 ? -1.560 -0.702 -10.840 1.00 98.44 92 PRO A O 1
ATOM 662 N N . HIS A 1 93 ? 0.110 -0.583 -9.345 1.00 98.69 93 HIS A N 1
ATOM 663 C CA . HIS A 1 93 ? 0.948 0.309 -10.134 1.00 98.69 93 HIS A CA 1
ATOM 664 C C . HIS A 1 93 ? 2.069 -0.480 -10.813 1.00 98.69 93 HIS A C 1
ATOM 666 O O . HIS A 1 93 ? 3.060 -0.858 -10.179 1.00 98.69 93 HIS A O 1
ATOM 672 N N . VAL A 1 94 ? 1.904 -0.699 -12.118 1.00 98.38 94 VAL A N 1
ATOM 673 C CA . VAL A 1 94 ? 2.881 -1.353 -12.997 1.00 98.38 94 VAL A CA 1
ATOM 674 C C . VAL A 1 94 ? 3.585 -0.266 -13.807 1.00 98.38 94 VAL A C 1
ATOM 676 O O . VAL A 1 94 ? 2.931 0.490 -14.521 1.00 98.38 94 VAL A O 1
ATOM 679 N N . TYR A 1 95 ? 4.902 -0.132 -13.635 1.00 97.38 95 TYR A N 1
ATOM 680 C CA . TYR A 1 95 ? 5.684 0.960 -14.225 1.00 97.38 95 TYR A CA 1
ATOM 681 C C . TYR A 1 95 ? 6.702 0.434 -15.240 1.00 97.38 95 TYR A C 1
ATOM 683 O O . TYR A 1 95 ? 6.346 0.115 -16.365 1.00 97.38 95 TYR A O 1
ATOM 691 N N . SER A 1 96 ? 7.974 0.326 -14.854 1.00 97.12 96 SER A N 1
ATOM 692 C CA . SER A 1 96 ? 9.079 0.031 -15.771 1.00 97.12 96 SER A CA 1
ATOM 693 C C . SER A 1 96 ? 8.984 -1.327 -16.469 1.00 97.12 96 SER A C 1
ATOM 695 O O . SER A 1 96 ? 9.578 -1.500 -17.519 1.00 97.12 96 SER A O 1
ATOM 697 N N . SER A 1 97 ? 8.257 -2.293 -15.907 1.00 97.75 97 SER A N 1
ATOM 698 C CA . SER A 1 97 ? 8.120 -3.651 -16.456 1.00 97.75 97 SER A CA 1
ATOM 699 C C . SER A 1 97 ? 7.251 -3.742 -17.715 1.00 97.75 97 SER A C 1
ATOM 701 O O . SER A 1 97 ? 7.248 -4.781 -18.366 1.00 97.75 97 SER A O 1
ATOM 703 N N . ILE A 1 98 ? 6.514 -2.681 -18.057 1.00 97.62 98 ILE A N 1
ATOM 704 C CA . ILE A 1 98 ? 5.622 -2.629 -19.228 1.00 97.62 98 ILE A CA 1
ATOM 705 C C . ILE A 1 98 ? 6.005 -1.518 -20.215 1.00 97.62 98 ILE A C 1
ATOM 707 O O . ILE A 1 98 ? 5.212 -1.166 -21.086 1.00 97.62 98 ILE A O 1
ATOM 711 N N . ILE A 1 99 ? 7.195 -0.933 -20.058 1.00 98.12 99 ILE A N 1
ATOM 712 C CA . ILE A 1 99 ? 7.721 0.130 -20.919 1.00 98.12 99 ILE A CA 1
ATOM 713 C C . ILE A 1 99 ? 8.930 -0.436 -21.665 1.00 98.12 99 ILE A C 1
ATOM 715 O O . ILE A 1 99 ? 9.798 -1.044 -21.044 1.00 98.12 99 ILE A O 1
ATOM 719 N N . ASP A 1 100 ? 8.965 -0.244 -22.985 1.00 96.06 100 ASP A N 1
ATOM 720 C CA . ASP A 1 100 ? 10.125 -0.600 -23.809 1.00 96.06 100 ASP A CA 1
ATOM 721 C C . ASP A 1 100 ? 11.362 0.199 -23.371 1.00 96.06 100 ASP A C 1
ATOM 723 O O . ASP A 1 100 ? 11.251 1.381 -23.028 1.00 96.06 100 ASP A O 1
ATOM 727 N N . SER A 1 101 ? 12.515 -0.465 -23.335 1.00 82.94 101 SER A N 1
ATOM 728 C CA . SER A 1 101 ? 13.761 0.074 -22.768 1.00 82.94 101 SER A CA 1
ATOM 729 C C . SER A 1 101 ? 14.489 1.035 -23.696 1.00 82.94 101 SER A C 1
ATOM 731 O O . SER A 1 101 ? 14.635 0.674 -24.884 1.00 82.94 101 SER A O 1
#

Mean predicted aligned error: 2.12 Å